Protein AF-A0A7Z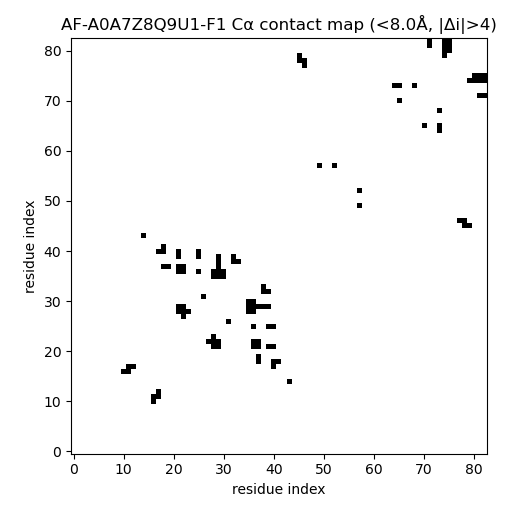8Q9U1-F1 (afdb_monomer)

Solvent-accessible surface area (backbone atoms only — not comparable to full-atom values): 4961 Å² total; per-residue (Å²): 132,70,68,87,50,44,64,58,49,53,48,62,69,30,64,65,50,39,28,80,48,15,48,82,73,28,69,83,44,11,76,87,38,83,81,28,14,51,49,70,52,67,76,93,65,84,66,62,61,68,84,70,51,51,74,73,55,48,51,51,51,53,53,50,37,66,71,77,37,57,75,51,57,38,42,24,74,70,68,76,42,86,114

Foldseek 3Di:
DPVVCVVVVCQCPDLVNCLVVQLVPCVVRQPVPDVGSNVVSPDDDPPPVVVVDDPVVVVVVLVVLVVPHDPQVSCCVNPVDGD

Radius of gyration: 17.6 Å; Cα contacts (8 Å, |Δi|>4): 57; chains: 1; bounding box: 36×38×41 Å

Structure (mmCIF, N/CA/C/O backbone):
data_AF-A0A7Z8Q9U1-F1
#
_entry.id   AF-A0A7Z8Q9U1-F1
#
loop_
_atom_site.group_PDB
_atom_site.id
_atom_site.type_symbol
_atom_site.label_atom_id
_atom_site.label_alt_id
_atom_site.label_comp_id
_atom_site.label_asym_id
_atom_site.label_entity_id
_atom_site.label_seq_id
_atom_site.pdbx_PDB_ins_code
_atom_site.Cartn_x
_atom_site.Cartn_y
_atom_site.Cartn_z
_atom_site.occupancy
_atom_site.B_iso_or_equiv
_atom_site.auth_seq_id
_atom_site.auth_comp_id
_atom_site.auth_asym_id
_atom_site.auth_atom_id
_atom_site.pdbx_PDB_model_num
ATOM 1 N N . ILE A 1 1 ? 8.165 19.689 -10.100 1.00 77.81 1 ILE A N 1
ATOM 2 C CA . ILE A 1 1 ? 8.123 18.259 -10.491 1.00 77.81 1 ILE A CA 1
ATOM 3 C C . ILE A 1 1 ? 8.255 18.230 -12.004 1.00 77.81 1 ILE A C 1
ATOM 5 O O . ILE A 1 1 ? 7.697 19.113 -12.638 1.00 77.81 1 ILE A O 1
ATOM 9 N N . ASP A 1 2 ? 9.037 17.309 -12.557 1.00 92.38 2 ASP A N 1
ATOM 10 C CA . ASP A 1 2 ? 9.151 17.139 -14.009 1.00 92.38 2 ASP A CA 1
ATOM 11 C C . ASP A 1 2 ? 8.022 16.216 -14.495 1.00 92.38 2 ASP A C 1
ATOM 13 O O . ASP A 1 2 ? 8.039 15.013 -14.221 1.00 92.38 2 ASP A O 1
ATOM 17 N N . GLU A 1 3 ? 7.008 16.792 -15.142 1.00 94.62 3 GLU A N 1
ATOM 18 C CA . GLU A 1 3 ? 5.803 16.068 -15.567 1.00 94.62 3 GLU A CA 1
ATOM 19 C C . GLU A 1 3 ? 6.074 15.067 -16.696 1.00 94.62 3 GLU A C 1
ATOM 21 O O . GLU A 1 3 ? 5.374 14.057 -16.796 1.00 94.62 3 GLU A O 1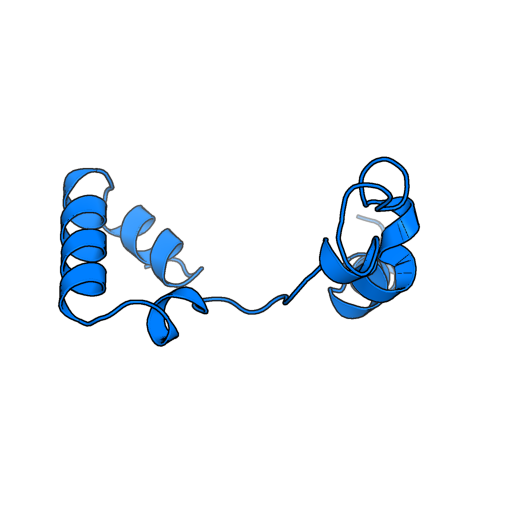
ATOM 26 N N . GLU A 1 4 ? 7.132 15.261 -17.489 1.00 96.00 4 GLU A N 1
ATOM 27 C CA . GLU A 1 4 ? 7.507 14.319 -18.551 1.00 96.00 4 GLU A CA 1
ATOM 28 C C . GLU A 1 4 ? 7.880 12.946 -17.973 1.00 96.00 4 GLU A C 1
ATOM 30 O O . GLU A 1 4 ? 7.626 11.903 -18.581 1.00 96.00 4 GLU A O 1
ATOM 35 N N . LYS A 1 5 ? 8.405 12.925 -16.740 1.00 96.00 5 LYS A N 1
ATOM 36 C CA . LYS A 1 5 ? 8.759 11.698 -16.012 1.00 96.00 5 LYS A CA 1
ATOM 37 C C . LYS A 1 5 ? 7.579 11.041 -15.304 1.00 96.00 5 LYS A C 1
ATOM 39 O O . LYS A 1 5 ? 7.717 9.910 -14.837 1.00 96.00 5 LYS A O 1
ATOM 44 N N . TRP A 1 6 ? 6.418 11.689 -15.228 1.00 96.25 6 TRP A N 1
ATOM 45 C CA . TRP A 1 6 ? 5.286 11.213 -14.428 1.00 96.25 6 TRP A CA 1
ATOM 46 C C . TRP A 1 6 ? 4.816 9.813 -14.832 1.00 96.25 6 TRP A C 1
ATOM 48 O O . TRP A 1 6 ? 4.630 8.946 -13.981 1.00 96.25 6 TRP A O 1
ATOM 58 N N . LYS A 1 7 ? 4.698 9.556 -16.141 1.00 96.69 7 LYS A N 1
ATOM 59 C CA . LYS A 1 7 ? 4.307 8.233 -16.658 1.00 96.69 7 LYS A CA 1
ATOM 60 C C . LYS A 1 7 ? 5.294 7.143 -16.240 1.00 96.69 7 LYS A C 1
ATOM 62 O O . LYS A 1 7 ? 4.869 6.067 -15.831 1.00 96.69 7 LYS A O 1
ATOM 67 N N . ALA A 1 8 ? 6.593 7.432 -16.315 1.00 96.88 8 ALA A N 1
ATOM 68 C CA . ALA A 1 8 ? 7.633 6.495 -15.903 1.00 96.88 8 ALA A CA 1
ATOM 69 C C . ALA A 1 8 ? 7.594 6.243 -14.388 1.00 96.88 8 ALA A C 1
ATOM 71 O O . ALA A 1 8 ? 7.708 5.099 -13.958 1.00 96.88 8 ALA A O 1
ATOM 72 N N . ILE A 1 9 ? 7.367 7.287 -13.583 1.00 96.19 9 ILE A N 1
ATOM 73 C CA . ILE A 1 9 ? 7.221 7.168 -12.126 1.00 96.19 9 ILE A CA 1
ATOM 74 C C . ILE A 1 9 ? 6.021 6.283 -11.779 1.00 96.19 9 ILE A C 1
ATOM 76 O O . ILE A 1 9 ? 6.181 5.311 -11.048 1.00 96.19 9 ILE A O 1
ATOM 80 N N . LEU A 1 10 ? 4.837 6.564 -12.334 1.00 96.81 10 LEU A N 1
ATOM 81 C CA . LEU A 1 10 ? 3.640 5.759 -12.073 1.00 96.81 10 LEU A CA 1
ATOM 82 C C . LEU A 1 10 ? 3.817 4.299 -12.498 1.00 96.81 10 LEU A C 1
ATOM 84 O O . LEU A 1 10 ? 3.398 3.407 -11.765 1.00 96.81 10 LEU A O 1
ATOM 88 N N . LEU A 1 11 ? 4.459 4.048 -13.645 1.00 97.00 11 LEU A N 1
ATOM 89 C CA . LEU A 1 11 ? 4.768 2.692 -14.091 1.00 97.00 11 LEU A CA 1
ATOM 90 C C . LEU A 1 11 ? 5.680 1.986 -13.085 1.00 97.00 11 LEU A C 1
ATOM 92 O O . LEU A 1 11 ? 5.337 0.910 -12.605 1.00 97.00 11 LEU A O 1
ATOM 96 N N . HIS A 1 12 ? 6.811 2.594 -12.733 1.00 96.50 12 HIS A N 1
ATOM 97 C CA . HIS A 1 12 ? 7.800 1.972 -11.856 1.00 96.50 12 HIS A CA 1
ATOM 98 C C . HIS A 1 12 ? 7.339 1.837 -10.403 1.00 96.50 12 HIS A C 1
ATOM 100 O O . HIS A 1 12 ? 7.798 0.934 -9.712 1.00 96.50 12 HIS A O 1
ATOM 106 N N . CYS A 1 13 ? 6.412 2.681 -9.953 1.00 94.88 13 CYS A N 1
ATOM 107 C CA . CYS A 1 13 ? 5.782 2.579 -8.639 1.00 94.88 13 CYS A CA 1
ATOM 108 C C . CYS A 1 13 ? 4.504 1.725 -8.639 1.00 94.88 13 CYS A C 1
ATOM 110 O O . CYS A 1 13 ? 3.930 1.502 -7.572 1.00 94.88 13 CYS A O 1
ATOM 112 N N . SER A 1 14 ? 4.038 1.249 -9.798 1.00 96.38 14 SER A N 1
ATOM 113 C CA . SER A 1 14 ? 2.878 0.360 -9.863 1.00 96.38 14 SER A CA 1
ATOM 114 C C . SER A 1 14 ? 3.170 -0.974 -9.176 1.00 96.38 14 SER A C 1
ATOM 116 O O . SER A 1 14 ? 4.304 -1.460 -9.166 1.00 96.38 14 SER A O 1
ATOM 118 N N . PHE A 1 15 ? 2.128 -1.585 -8.608 1.00 95.44 15 PHE A N 1
ATOM 119 C CA . PHE A 1 15 ? 2.268 -2.876 -7.939 1.00 95.44 15 PHE A CA 1
ATOM 120 C C . PHE A 1 15 ? 2.789 -3.957 -8.894 1.00 95.44 15 PHE A C 1
ATOM 122 O O . PHE A 1 15 ? 3.696 -4.700 -8.526 1.00 95.44 15 PHE A O 1
ATOM 129 N N . ASP A 1 16 ? 2.254 -4.013 -10.115 1.00 96.06 16 ASP A N 1
ATOM 130 C CA . ASP A 1 16 ? 2.604 -5.041 -11.097 1.00 96.06 16 ASP A CA 1
ATOM 131 C C . ASP A 1 16 ? 4.067 -4.930 -11.523 1.00 96.06 16 ASP A C 1
ATOM 133 O O . ASP A 1 16 ? 4.806 -5.910 -11.426 1.00 96.06 16 ASP A O 1
ATOM 137 N N . TYR A 1 17 ? 4.530 -3.724 -11.873 1.00 96.94 17 TYR A N 1
ATOM 138 C CA . TYR A 1 17 ? 5.932 -3.515 -12.234 1.00 96.94 17 TYR A CA 1
ATOM 139 C C . TYR A 1 17 ? 6.870 -3.884 -11.082 1.00 96.94 17 TYR A C 1
ATOM 141 O O . TYR A 1 17 ? 7.866 -4.584 -11.284 1.00 96.94 17 TYR A O 1
ATOM 149 N N . MET A 1 18 ? 6.561 -3.422 -9.865 1.00 96.19 18 MET A N 1
ATOM 150 C CA . MET A 1 18 ? 7.362 -3.722 -8.679 1.00 96.19 18 MET A CA 1
ATOM 151 C C . MET A 1 18 ? 7.420 -5.224 -8.423 1.00 96.19 18 MET A C 1
ATOM 153 O O . MET A 1 18 ? 8.500 -5.749 -8.157 1.00 96.19 18 MET A O 1
ATOM 157 N N . LYS A 1 19 ? 6.287 -5.920 -8.552 1.00 95.19 19 LYS A N 1
ATOM 158 C CA . LYS A 1 19 ? 6.204 -7.370 -8.405 1.00 95.19 19 LYS A CA 1
ATOM 159 C C . LYS A 1 19 ? 7.055 -8.077 -9.453 1.00 95.19 19 LYS A C 1
ATOM 161 O O . LYS A 1 19 ? 7.962 -8.807 -9.075 1.00 95.19 19 LYS A O 1
ATOM 166 N N . GLU A 1 20 ? 6.885 -7.790 -10.740 1.00 95.62 20 GLU A N 1
ATOM 167 C CA . GLU A 1 20 ? 7.708 -8.366 -11.819 1.00 95.62 20 GLU A CA 1
ATOM 168 C C . GLU A 1 20 ? 9.214 -8.138 -11.604 1.00 95.62 20 GLU A C 1
ATOM 170 O O . GLU A 1 20 ? 10.032 -9.007 -11.900 1.00 95.62 20 GLU A O 1
ATOM 175 N N . ASN A 1 21 ? 9.583 -7.005 -11.002 1.00 96.38 21 ASN A N 1
ATOM 176 C CA . ASN A 1 21 ? 10.964 -6.621 -10.716 1.00 96.38 21 ASN A CA 1
ATOM 177 C C . ASN A 1 21 ? 11.409 -6.907 -9.270 1.00 96.38 21 ASN A C 1
ATOM 179 O O . ASN A 1 21 ? 12.443 -6.387 -8.843 1.00 96.38 21 ASN A O 1
ATOM 183 N N . ALA A 1 22 ? 10.676 -7.732 -8.513 1.00 95.56 22 ALA A N 1
ATOM 184 C CA . ALA A 1 22 ? 10.848 -7.865 -7.067 1.00 95.56 22 ALA A CA 1
ATOM 185 C C . ALA A 1 22 ? 12.270 -8.244 -6.630 1.00 95.56 22 ALA A C 1
ATOM 187 O O . ALA A 1 22 ? 12.678 -7.881 -5.534 1.00 95.56 22 ALA A O 1
ATOM 188 N N . THR A 1 23 ? 13.061 -8.925 -7.463 1.00 96.12 23 THR A N 1
ATOM 189 C CA . THR A 1 23 ? 14.463 -9.270 -7.158 1.00 96.12 23 THR A CA 1
ATOM 190 C C . THR A 1 23 ? 15.347 -8.050 -6.893 1.00 96.12 23 THR A C 1
ATOM 192 O O . THR A 1 23 ? 16.331 -8.161 -6.169 1.00 96.12 23 THR A O 1
ATOM 195 N N . LYS A 1 24 ? 14.987 -6.878 -7.431 1.00 95.19 24 LYS A N 1
ATOM 196 C CA . LYS A 1 24 ? 15.700 -5.610 -7.211 1.00 95.19 24 LYS A CA 1
ATOM 197 C C . LYS A 1 24 ? 15.400 -4.975 -5.849 1.00 95.19 24 LYS A C 1
ATOM 199 O O . LYS A 1 24 ? 16.124 -4.076 -5.437 1.00 95.19 24 LYS A O 1
ATOM 204 N N . SER A 1 25 ? 14.334 -5.405 -5.174 1.00 91.56 25 SER A N 1
ATOM 205 C CA . SER A 1 25 ? 13.835 -4.776 -3.940 1.00 91.56 25 SER A CA 1
ATOM 206 C C . SER A 1 25 ? 13.695 -5.749 -2.771 1.00 91.56 25 SER A C 1
ATOM 208 O O . SER A 1 25 ? 13.783 -5.334 -1.618 1.00 91.56 25 SER A O 1
ATOM 210 N N . ALA A 1 26 ? 13.482 -7.035 -3.043 1.00 94.75 26 ALA A N 1
ATOM 211 C CA . ALA A 1 26 ? 13.429 -8.072 -2.029 1.00 94.75 26 ALA A CA 1
ATOM 212 C C . ALA A 1 26 ? 14.831 -8.279 -1.425 1.00 94.75 26 ALA A C 1
ATOM 214 O O . ALA A 1 26 ? 15.811 -8.362 -2.175 1.00 94.75 26 ALA A O 1
ATOM 215 N N . PRO A 1 27 ? 14.955 -8.406 -0.091 1.00 93.19 27 PRO A N 1
ATOM 216 C CA . PRO A 1 27 ? 16.246 -8.626 0.552 1.00 93.19 27 PRO A CA 1
ATOM 217 C C . PRO A 1 27 ? 16.976 -9.843 -0.023 1.00 93.19 27 PRO A C 1
ATOM 219 O O . PRO A 1 27 ? 16.382 -10.912 -0.180 1.00 93.19 27 PRO A O 1
ATOM 222 N N . LEU A 1 28 ? 18.258 -9.662 -0.364 1.00 94.50 28 LEU A N 1
ATOM 223 C CA . LEU A 1 28 ? 19.096 -10.665 -1.039 1.00 94.50 28 LEU A CA 1
ATOM 224 C C . LEU A 1 28 ? 18.419 -11.313 -2.263 1.00 94.50 28 LEU A C 1
ATOM 226 O O . LEU A 1 28 ? 18.530 -12.518 -2.481 1.00 94.50 28 LEU A O 1
ATOM 230 N N . GLY A 1 29 ? 17.654 -10.539 -3.037 1.00 93.50 29 GLY A N 1
ATOM 231 C CA . GLY A 1 29 ? 16.950 -11.053 -4.212 1.00 93.50 29 GLY A CA 1
ATOM 232 C C . GLY A 1 29 ? 15.850 -12.066 -3.884 1.00 93.50 29 GLY A C 1
ATOM 233 O O . GLY A 1 29 ? 15.437 -12.820 -4.761 1.00 93.50 29 GLY A O 1
ATOM 234 N N . GLY A 1 30 ? 15.371 -12.099 -2.636 1.00 95.25 30 GLY A N 1
ATOM 235 C CA . GLY A 1 30 ? 14.314 -13.001 -2.183 1.00 95.25 30 GLY A CA 1
ATOM 236 C C . GLY A 1 30 ? 14.795 -14.379 -1.732 1.00 95.25 30 GLY A C 1
ATOM 237 O O . GLY A 1 30 ? 13.959 -15.258 -1.557 1.00 95.25 30 GLY A O 1
ATOM 238 N N . ALA A 1 31 ? 16.100 -14.576 -1.513 1.00 95.00 31 ALA A N 1
ATOM 239 C CA . ALA A 1 31 ? 16.669 -15.864 -1.095 1.00 95.00 31 ALA A CA 1
ATOM 240 C C . ALA A 1 31 ? 16.048 -16.441 0.194 1.00 95.00 31 ALA A C 1
ATOM 242 O O . ALA A 1 31 ? 16.048 -17.652 0.387 1.00 95.00 31 ALA A O 1
ATOM 243 N N . PHE A 1 32 ? 15.501 -15.585 1.063 1.00 92.25 32 PHE A N 1
ATOM 244 C CA . PHE A 1 32 ? 14.852 -15.997 2.312 1.00 92.25 32 PHE A CA 1
ATOM 245 C C . PHE A 1 32 ? 13.356 -16.322 2.180 1.00 92.25 32 PHE A C 1
ATOM 247 O O . PHE A 1 32 ? 12.747 -16.743 3.159 1.00 92.25 32 PHE A O 1
ATOM 254 N N . TRP A 1 33 ? 12.745 -16.109 1.011 1.00 92.69 33 TRP A N 1
ATOM 255 C CA . TRP A 1 33 ? 11.314 -16.336 0.804 1.00 92.69 33 TRP A CA 1
ATOM 256 C C . TRP A 1 33 ? 11.064 -17.634 0.044 1.00 92.69 33 TRP A C 1
ATOM 258 O O . TRP A 1 33 ? 11.607 -17.853 -1.040 1.00 92.69 33 TRP A O 1
ATOM 268 N N . GLU A 1 34 ? 10.155 -18.462 0.558 1.00 91.81 34 GLU A N 1
ATOM 269 C CA . GLU A 1 34 ? 9.578 -19.562 -0.216 1.00 91.81 34 GLU A CA 1
ATOM 270 C C . GLU A 1 34 ? 8.849 -18.994 -1.447 1.00 91.81 34 GLU A C 1
ATOM 272 O O . GLU A 1 34 ? 7.988 -18.118 -1.331 1.00 91.81 34 GLU A O 1
ATOM 277 N N . GLY A 1 35 ? 9.229 -19.443 -2.648 1.00 89.94 35 GLY A N 1
ATOM 278 C CA . GLY A 1 35 ? 8.766 -18.863 -3.920 1.00 89.94 35 GLY A CA 1
ATOM 279 C C . GLY A 1 35 ? 9.552 -17.629 -4.399 1.00 89.94 35 GLY A C 1
ATOM 280 O O . GLY A 1 35 ? 9.204 -17.035 -5.419 1.00 89.94 35 GLY A O 1
ATOM 281 N N . GLY A 1 36 ? 10.639 -17.264 -3.710 1.00 94.25 36 GLY A N 1
ATOM 282 C CA . GLY A 1 36 ? 11.579 -16.220 -4.118 1.00 94.25 36 GLY A CA 1
ATOM 283 C C . GLY A 1 36 ? 11.033 -14.796 -3.983 1.00 94.25 36 GLY A C 1
ATOM 284 O O . GLY A 1 36 ? 10.048 -14.537 -3.292 1.00 94.25 36 GLY A O 1
ATOM 285 N N . ALA A 1 37 ? 11.673 -13.839 -4.665 1.00 93.62 37 ALA A N 1
ATOM 286 C CA . ALA A 1 37 ? 11.345 -12.413 -4.541 1.00 93.62 37 ALA A CA 1
ATOM 287 C C . ALA A 1 37 ? 9.881 -12.075 -4.865 1.00 93.62 37 ALA A C 1
ATOM 289 O O . ALA A 1 37 ? 9.318 -11.149 -4.286 1.00 93.62 37 ALA A O 1
ATOM 290 N N . GLN A 1 38 ? 9.243 -12.841 -5.752 1.00 91.19 38 GLN A N 1
ATOM 291 C CA . GLN A 1 38 ? 7.836 -12.653 -6.117 1.00 91.19 38 GLN A CA 1
ATOM 292 C C . GLN A 1 38 ? 6.884 -12.850 -4.928 1.00 91.19 38 GLN A C 1
ATOM 294 O O . GLN A 1 38 ? 5.819 -12.232 -4.879 1.00 91.19 38 GLN A O 1
ATOM 299 N N . SER A 1 39 ? 7.271 -13.668 -3.945 1.00 94.00 39 SER A N 1
ATOM 300 C CA . SER A 1 39 ? 6.504 -13.875 -2.714 1.00 94.00 39 SER A CA 1
ATOM 301 C C . SER A 1 39 ? 6.605 -12.698 -1.745 1.00 94.00 39 SER A C 1
ATOM 303 O O . SER A 1 39 ? 5.671 -12.467 -0.977 1.00 94.00 39 SER A O 1
ATOM 305 N N . PHE A 1 40 ? 7.697 -11.925 -1.789 1.00 92.88 40 PHE A N 1
ATOM 306 C CA . PHE A 1 40 ? 7.855 -10.722 -0.967 1.00 92.88 40 PHE A CA 1
ATOM 307 C C . PHE A 1 40 ? 6.793 -9.673 -1.329 1.00 92.88 40 PHE A C 1
ATOM 309 O O . PHE A 1 40 ? 6.112 -9.133 -0.457 1.00 92.88 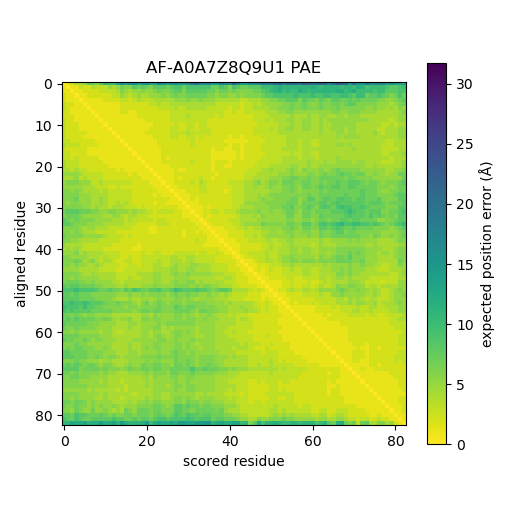40 PHE A O 1
ATOM 316 N N . ILE A 1 41 ? 6.572 -9.455 -2.629 1.00 92.19 41 ILE A N 1
ATOM 317 C CA . ILE A 1 41 ? 5.527 -8.564 -3.150 1.00 92.19 41 ILE A CA 1
ATOM 318 C C . ILE A 1 41 ? 4.258 -9.386 -3.437 1.00 92.19 41 ILE A C 1
ATOM 320 O O . ILE A 1 41 ? 3.925 -9.730 -4.569 1.00 92.19 41 ILE A O 1
ATOM 324 N N . HIS A 1 42 ? 3.532 -9.738 -2.373 1.00 89.75 42 HIS A N 1
ATOM 325 C CA . HIS A 1 42 ? 2.451 -10.727 -2.444 1.00 89.75 42 HIS A CA 1
ATOM 326 C C . HIS A 1 42 ? 1.161 -10.220 -3.129 1.00 89.75 42 HIS A C 1
ATOM 328 O O . HIS A 1 42 ? 0.853 -10.667 -4.238 1.00 89.75 42 HIS A O 1
ATOM 334 N N . LYS A 1 43 ? 0.371 -9.331 -2.496 1.00 89.06 43 LYS A N 1
ATOM 335 C CA . LYS A 1 43 ? -0.850 -8.740 -3.104 1.00 89.06 43 LYS A CA 1
ATOM 336 C C . LYS A 1 43 ? -1.039 -7.282 -2.681 1.00 89.06 43 LYS A C 1
ATOM 338 O O . LYS A 1 43 ? -1.076 -7.017 -1.480 1.00 89.06 43 LYS A O 1
ATOM 343 N N . GLY A 1 44 ? -1.229 -6.392 -3.653 1.00 87.75 44 GLY A N 1
ATOM 344 C CA . GLY A 1 44 ? -1.378 -4.944 -3.478 1.00 87.75 44 GLY A CA 1
ATOM 345 C C . GLY A 1 44 ? -2.827 -4.478 -3.369 1.00 87.75 44 GLY A C 1
ATOM 346 O O . GLY A 1 44 ? -3.227 -3.562 -4.077 1.00 87.75 44 GLY A O 1
ATOM 347 N N . THR A 1 45 ? -3.634 -5.130 -2.529 1.00 88.81 45 THR A N 1
ATOM 348 C CA . THR A 1 45 ? -5.028 -4.727 -2.283 1.00 88.81 45 THR A CA 1
ATOM 349 C C . THR A 1 45 ? -5.275 -4.443 -0.804 1.00 88.81 45 THR A C 1
ATOM 351 O O . THR A 1 45 ? -4.767 -5.148 0.072 1.00 88.81 45 THR A O 1
ATOM 354 N N . ASN A 1 46 ? -6.077 -3.413 -0.524 1.00 87.12 46 ASN A N 1
ATOM 355 C CA . ASN A 1 46 ? -6.424 -2.994 0.835 1.00 87.12 46 ASN A CA 1
ATOM 356 C C . ASN A 1 46 ? -7.541 -3.862 1.435 1.00 87.12 46 ASN A C 1
ATOM 358 O O . ASN A 1 46 ? -8.315 -4.497 0.722 1.00 87.12 46 ASN A O 1
ATOM 362 N N . GLY A 1 47 ? -7.631 -3.891 2.768 1.00 85.94 47 GLY A N 1
ATOM 363 C CA . GLY A 1 47 ? -8.734 -4.547 3.486 1.00 85.94 47 GLY A CA 1
ATOM 364 C C . GLY A 1 47 ? -8.702 -6.080 3.498 1.00 85.94 47 GLY A C 1
ATOM 365 O O . GLY A 1 47 ? -9.650 -6.702 3.969 1.00 85.94 47 GLY A O 1
ATOM 366 N N . ARG A 1 48 ? -7.613 -6.709 3.034 1.00 88.31 48 ARG A N 1
ATOM 367 C CA . ARG A 1 48 ? -7.481 -8.178 2.943 1.00 88.31 48 ARG A CA 1
ATOM 368 C C . ARG A 1 48 ? -7.725 -8.919 4.261 1.00 88.31 48 ARG A C 1
ATOM 370 O O . ARG A 1 48 ? -8.215 -10.042 4.232 1.00 88.31 48 ARG A O 1
ATOM 377 N N . TRP A 1 49 ? -7.394 -8.301 5.392 1.00 88.00 49 TRP A N 1
ATOM 378 C CA . TRP A 1 49 ? -7.575 -8.872 6.729 1.00 88.00 49 TRP A CA 1
ATOM 379 C C . TRP A 1 49 ? -9.050 -9.123 7.077 1.00 88.00 49 TRP A C 1
ATOM 381 O O . TRP A 1 49 ? -9.352 -10.087 7.775 1.00 88.00 49 TRP A O 1
ATOM 391 N N . ARG A 1 50 ? -9.979 -8.323 6.534 1.00 85.38 50 ARG A N 1
ATOM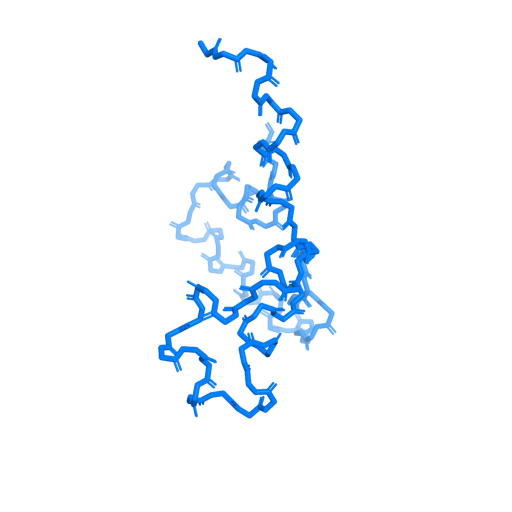 392 C CA . ARG A 1 50 ? -11.416 -8.414 6.841 1.00 85.38 50 ARG A CA 1
ATOM 393 C C . ARG A 1 50 ? -12.036 -9.748 6.431 1.00 85.38 50 ARG A C 1
ATOM 395 O O . ARG A 1 50 ? -12.967 -10.209 7.073 1.00 85.38 50 ARG A O 1
ATOM 402 N N . ASN A 1 51 ? -11.497 -10.364 5.379 1.00 85.31 51 ASN A N 1
ATOM 403 C CA . ASN A 1 51 ? -11.964 -11.650 4.858 1.00 85.31 51 ASN A CA 1
ATOM 404 C C . ASN A 1 51 ? -11.229 -12.851 5.477 1.00 85.31 51 ASN A C 1
ATOM 406 O O . ASN A 1 51 ? -11.516 -13.988 5.114 1.00 85.31 51 ASN A O 1
ATOM 410 N N . ILE A 1 52 ? -10.248 -12.603 6.350 1.00 90.38 52 ILE A N 1
ATOM 411 C CA . ILE A 1 52 ? -9.455 -13.638 7.027 1.00 90.38 52 ILE A CA 1
ATOM 412 C C . ILE A 1 52 ? -9.891 -13.757 8.487 1.00 90.38 52 ILE A C 1
ATOM 414 O O . ILE A 1 52 ? -10.018 -14.866 8.997 1.00 90.38 52 ILE A O 1
ATOM 418 N N . LEU A 1 53 ? -10.122 -12.622 9.150 1.00 92.81 53 LEU A N 1
ATOM 419 C CA . LEU A 1 53 ? -10.494 -12.583 10.558 1.00 92.81 53 LEU A CA 1
ATOM 420 C C . LEU A 1 53 ? -11.963 -12.958 10.771 1.00 92.81 53 LEU A C 1
ATOM 422 O O . LEU A 1 53 ? -12.857 -12.537 10.034 1.00 92.81 53 LEU A O 1
ATOM 426 N N . GLN A 1 54 ? -12.221 -13.713 11.833 1.00 94.50 54 GLN A N 1
ATOM 427 C CA . GLN A 1 54 ? -13.569 -14.037 12.281 1.00 94.50 54 GLN A CA 1
ATOM 428 C C . GLN A 1 54 ? -14.239 -12.821 12.929 1.00 94.50 54 GLN A C 1
ATOM 430 O O . GLN A 1 54 ? -13.582 -11.905 13.423 1.00 94.50 54 GLN A O 1
ATOM 435 N N . LYS A 1 55 ? -15.574 -12.842 13.022 1.00 92.88 55 LYS A N 1
ATOM 436 C CA . LYS A 1 55 ? -16.368 -11.735 13.592 1.00 92.88 55 LYS A CA 1
ATOM 437 C C . LYS A 1 55 ? -15.875 -11.265 14.967 1.00 92.88 55 LYS A C 1
ATOM 439 O O . LYS A 1 55 ? -15.813 -10.067 15.214 1.00 92.88 55 LYS A O 1
ATOM 444 N N . GLY A 1 56 ? -15.505 -12.196 15.850 1.00 94.38 56 GLY A N 1
ATOM 445 C CA . GLY A 1 56 ? -14.999 -11.854 17.182 1.00 94.38 56 GLY A CA 1
ATOM 446 C C . GLY A 1 56 ? -13.625 -11.173 17.162 1.00 94.38 56 GLY A C 1
ATOM 447 O O . GLY A 1 56 ? -13.344 -10.335 18.011 1.00 94.38 56 GLY A O 1
ATOM 448 N N . GLU A 1 57 ? -12.777 -11.501 16.190 1.00 95.12 57 GLU A N 1
ATOM 449 C CA . GLU A 1 57 ? -11.456 -10.888 16.013 1.00 95.12 57 GLU A CA 1
ATOM 450 C C . GLU A 1 57 ? -11.571 -9.496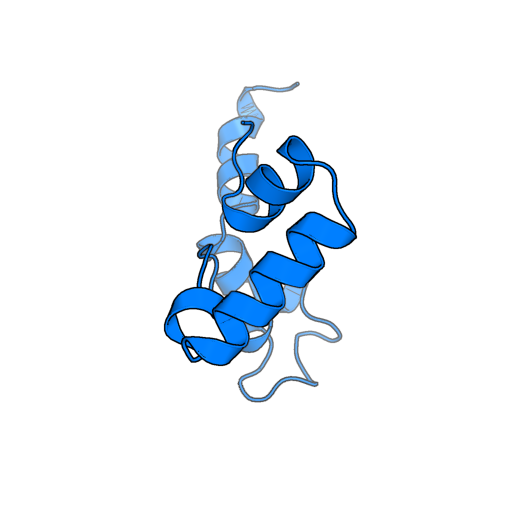 15.386 1.00 95.12 57 GLU A C 1
ATOM 452 O O . GLU A 1 57 ? -10.888 -8.571 15.823 1.00 95.12 57 GLU A O 1
ATOM 457 N N . LEU A 1 58 ? -12.492 -9.326 14.428 1.00 93.00 58 LEU A N 1
ATOM 458 C CA . LEU A 1 58 ? -12.837 -8.021 13.856 1.00 93.00 58 LEU A CA 1
ATOM 459 C C . LEU A 1 58 ? -13.312 -7.051 14.942 1.00 93.00 58 LEU A C 1
ATOM 461 O O . LEU A 1 58 ? -12.807 -5.935 15.028 1.00 93.00 58 LEU A O 1
ATOM 465 N N . LEU A 1 59 ? -14.216 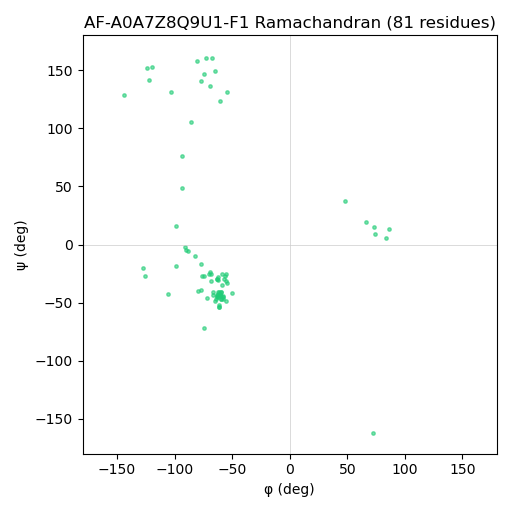-7.501 15.818 1.00 94.38 59 LEU A N 1
ATOM 466 C CA . LEU A 1 59 ? -14.724 -6.672 16.910 1.00 94.38 59 LEU A CA 1
ATOM 467 C C . LEU A 1 59 ? -13.610 -6.253 17.876 1.00 94.38 59 LEU A C 1
ATOM 469 O O . LEU A 1 59 ? -13.550 -5.096 18.284 1.00 94.38 59 LEU A O 1
ATOM 473 N N . LYS A 1 60 ? -12.701 -7.175 18.222 1.00 95.62 60 LYS A N 1
ATOM 474 C CA . LYS A 1 60 ? -11.535 -6.845 19.053 1.00 95.62 60 LYS A CA 1
ATOM 475 C C . LYS A 1 60 ? -10.672 -5.776 18.386 1.00 95.62 60 LYS A C 1
ATOM 477 O O . LYS A 1 60 ? -10.310 -4.809 19.046 1.00 95.62 60 LYS A O 1
ATOM 482 N N . TYR A 1 61 ? -10.370 -5.925 17.095 1.00 94.38 61 TYR A N 1
ATOM 483 C CA . TYR A 1 61 ? -9.628 -4.915 16.336 1.00 94.38 61 TYR A CA 1
ATOM 484 C C . TYR A 1 61 ? -10.304 -3.537 16.409 1.00 94.38 61 TYR A C 1
ATOM 486 O O . TYR A 1 61 ? -9.640 -2.557 16.735 1.00 94.38 61 TYR A O 1
ATOM 494 N N . GLU A 1 62 ? -11.615 -3.464 16.167 1.00 93.75 62 GLU A N 1
ATOM 495 C CA . GLU A 1 62 ? -12.371 -2.203 16.189 1.00 93.75 62 GLU A CA 1
ATOM 496 C C . GLU A 1 62 ? -12.343 -1.543 17.573 1.00 93.75 62 GLU A C 1
ATOM 498 O O . GLU A 1 62 ? -12.135 -0.335 17.680 1.00 93.75 62 GLU A O 1
ATOM 503 N N . GLN A 1 63 ? -12.474 -2.337 18.639 1.00 96.50 63 GLN A N 1
ATOM 504 C CA . GLN A 1 63 ? -12.386 -1.855 20.019 1.00 96.50 63 GLN A CA 1
ATOM 505 C C . GLN A 1 63 ? -11.003 -1.289 20.353 1.00 96.50 63 GLN A C 1
ATOM 507 O O . GLN A 1 63 ? -10.913 -0.226 20.964 1.00 96.50 63 GLN A O 1
ATOM 512 N N . TYR A 1 64 ? -9.925 -1.970 19.951 1.00 96.75 64 TYR A N 1
ATOM 513 C CA . TYR A 1 64 ? -8.569 -1.457 20.157 1.00 96.75 64 TYR A CA 1
ATOM 514 C C . TYR A 1 64 ? -8.309 -0.199 19.331 1.00 96.75 64 TYR A C 1
ATOM 516 O O . TYR A 1 64 ? -7.776 0.766 19.867 1.00 96.75 64 TYR A O 1
ATOM 524 N N . ALA A 1 65 ? -8.729 -0.165 18.064 1.00 96.31 65 ALA A N 1
ATOM 525 C CA . ALA A 1 65 ? -8.574 1.020 17.225 1.00 96.31 65 ALA A CA 1
ATOM 526 C C . ALA A 1 65 ? -9.269 2.244 17.843 1.00 96.31 65 ALA A C 1
ATOM 528 O O . ALA A 1 65 ? -8.652 3.297 17.944 1.00 96.31 65 ALA A O 1
ATOM 529 N N . ALA A 1 66 ? -10.505 2.093 18.330 1.00 96.00 66 ALA A N 1
ATOM 530 C CA . ALA A 1 66 ? -11.239 3.177 18.986 1.00 96.00 66 ALA A CA 1
ATOM 531 C C . ALA A 1 66 ? -10.649 3.596 20.346 1.00 96.00 66 ALA A C 1
ATOM 533 O O . ALA A 1 66 ? -10.874 4.717 20.794 1.00 96.00 66 ALA A O 1
ATOM 534 N N . LYS A 1 67 ? -9.933 2.692 21.026 1.00 97.94 67 LYS A N 1
ATOM 535 C CA . LYS A 1 67 ? -9.274 2.972 22.308 1.00 97.94 67 LYS A CA 1
ATOM 536 C C . LYS A 1 67 ? -7.949 3.713 22.134 1.00 97.94 67 LYS A C 1
ATOM 538 O O . LYS A 1 67 ? -7.632 4.569 22.952 1.00 97.94 67 LYS A O 1
ATOM 543 N N . GLU A 1 68 ? -7.164 3.336 21.129 1.00 97.94 68 GLU A N 1
ATOM 544 C CA . GLU A 1 68 ? -5.779 3.797 20.970 1.00 97.94 68 GLU A CA 1
ATOM 545 C C . GLU A 1 68 ? -5.635 4.957 19.971 1.00 97.94 68 GLU A C 1
ATOM 547 O O . GLU A 1 68 ? -4.618 5.647 19.992 1.00 97.94 68 GLU A O 1
ATOM 552 N N . LEU A 1 69 ? -6.621 5.176 19.094 1.00 97.44 69 LEU A N 1
ATOM 553 C CA . LEU A 1 69 ? -6.565 6.175 18.025 1.00 97.44 69 LEU A CA 1
ATOM 554 C C . LEU A 1 69 ? -7.743 7.146 18.113 1.00 97.44 69 LEU A C 1
ATOM 556 O O . LEU A 1 69 ? -8.836 6.792 18.559 1.00 97.44 69 LEU A O 1
ATOM 560 N N . ASP A 1 70 ? -7.537 8.367 17.626 1.00 97.19 70 ASP A N 1
ATOM 561 C CA . ASP A 1 70 ? -8.637 9.289 17.374 1.00 97.19 70 ASP A CA 1
ATOM 562 C C . ASP A 1 70 ? -9.529 8.792 16.211 1.00 97.19 70 ASP A C 1
ATOM 564 O O . ASP A 1 70 ? -9.099 7.962 15.398 1.00 97.19 70 ASP A O 1
ATOM 568 N N . PRO A 1 71 ? -10.780 9.281 16.105 1.00 96.56 71 PRO A N 1
ATOM 569 C CA . PRO A 1 71 ? -11.721 8.800 15.095 1.00 96.56 71 PRO A CA 1
ATOM 570 C C . PRO A 1 71 ? -11.248 8.956 13.641 1.00 96.56 71 PRO A C 1
ATOM 572 O O . PRO A 1 71 ? -11.546 8.092 12.814 1.00 96.56 71 PRO A O 1
ATOM 575 N N . GLU A 1 72 ? -10.517 10.025 13.318 1.00 96.62 72 GLU A N 1
ATOM 576 C CA . GLU A 1 72 ? -10.030 10.293 11.960 1.00 96.62 72 GLU A CA 1
ATOM 577 C C . GLU A 1 72 ? -8.903 9.319 11.595 1.00 96.62 72 GLU A C 1
ATOM 579 O O . GLU A 1 72 ? -8.946 8.668 10.547 1.00 96.62 72 GLU A O 1
ATOM 584 N N . CYS A 1 73 ? -7.951 9.120 12.508 1.00 96.19 73 CYS A N 1
ATOM 585 C CA . CYS A 1 73 ? -6.871 8.151 12.361 1.00 96.19 73 CYS A CA 1
ATOM 586 C C . CYS A 1 73 ? -7.396 6.709 12.280 1.00 96.19 73 CYS A C 1
ATOM 588 O O . CYS A 1 73 ? -6.981 5.942 11.406 1.00 96.19 73 CYS A O 1
ATOM 590 N N . ALA A 1 74 ? -8.364 6.341 13.127 1.00 95.06 74 ALA A N 1
ATOM 591 C CA . ALA A 1 74 ? -9.002 5.026 13.083 1.00 95.06 74 ALA A CA 1
ATOM 592 C C . ALA A 1 74 ? -9.719 4.781 11.742 1.00 95.06 74 ALA A C 1
ATOM 594 O O . ALA A 1 74 ? -9.612 3.690 11.168 1.00 95.06 74 ALA A O 1
ATOM 595 N N . HIS A 1 75 ? -10.412 5.795 11.209 1.00 93.50 75 HIS A N 1
ATOM 596 C CA . HIS A 1 75 ? -11.060 5.719 9.900 1.00 93.50 75 HIS A CA 1
ATOM 597 C C . HIS A 1 75 ? -10.043 5.549 8.768 1.00 93.50 75 HIS A C 1
ATOM 599 O O . HIS A 1 75 ? -10.200 4.656 7.923 1.00 93.50 75 HIS A O 1
ATOM 605 N N . TRP A 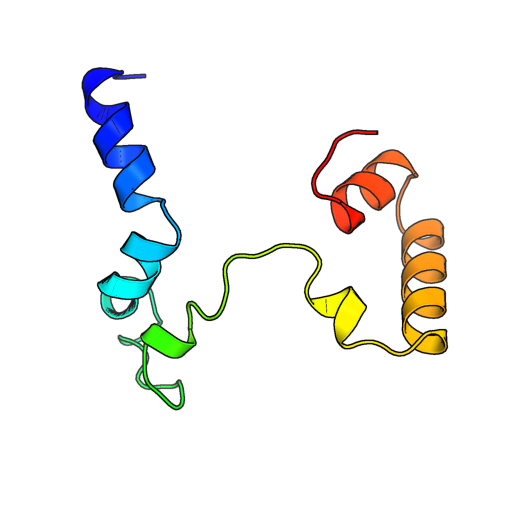1 76 ? -8.975 6.349 8.774 1.00 93.69 76 TRP A N 1
ATOM 606 C CA . TRP A 1 76 ? -7.914 6.265 7.777 1.00 93.69 76 TRP A CA 1
ATOM 607 C C . TRP A 1 76 ? -7.195 4.919 7.815 1.00 93.69 76 TRP A C 1
ATOM 609 O O . TRP A 1 76 ? -7.045 4.285 6.772 1.00 93.69 76 TRP A O 1
ATOM 619 N N . LEU A 1 77 ? -6.846 4.403 8.994 1.00 91.88 77 LEU A N 1
ATOM 620 C CA . LEU A 1 77 ? -6.213 3.088 9.123 1.00 91.88 77 LEU A CA 1
ATOM 621 C C . LEU A 1 77 ? -7.102 1.971 8.554 1.00 91.88 77 LEU A C 1
ATOM 623 O O . LEU A 1 77 ? -6.630 1.057 7.874 1.00 91.88 77 LEU A O 1
ATOM 627 N N . ALA A 1 78 ? -8.407 2.044 8.813 1.00 90.31 78 ALA A N 1
ATOM 628 C CA . ALA A 1 78 ? -9.355 1.016 8.408 1.00 90.31 78 ALA A CA 1
ATOM 629 C C . ALA A 1 78 ? -9.706 1.051 6.908 1.00 90.31 78 ALA A C 1
ATOM 631 O O . ALA A 1 78 ? -10.102 0.013 6.357 1.00 90.31 78 ALA A O 1
ATOM 632 N N . THR A 1 79 ? -9.619 2.217 6.259 1.00 89.50 79 THR A N 1
ATOM 633 C CA . THR A 1 79 ? -10.180 2.448 4.913 1.00 89.50 79 THR A CA 1
ATOM 6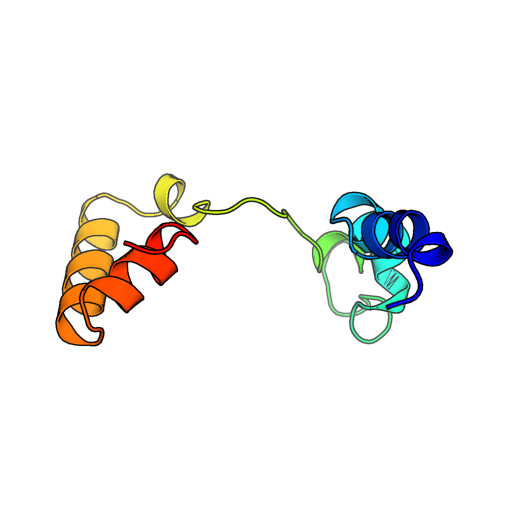34 C C . THR A 1 79 ? -9.195 3.022 3.893 1.00 89.50 79 THR A C 1
ATOM 636 O O . THR A 1 79 ? -9.427 2.889 2.690 1.00 89.50 79 THR A O 1
ATOM 639 N N . GLY A 1 80 ? -8.106 3.642 4.348 1.00 89.81 80 GLY A N 1
ATOM 640 C CA . GLY A 1 80 ? -7.178 4.435 3.542 1.00 89.81 80 GLY A CA 1
ATOM 641 C C . GLY A 1 80 ? -7.72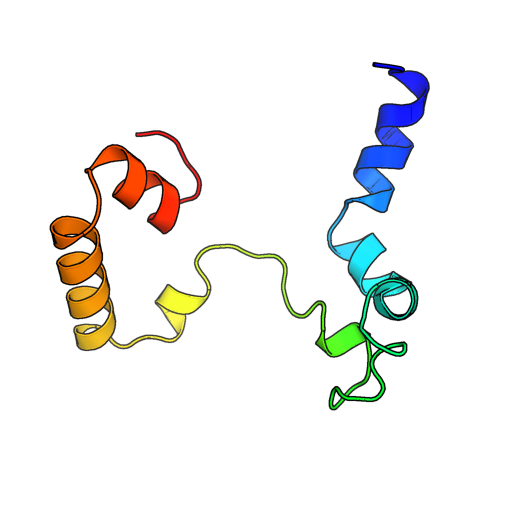8 5.796 3.101 1.00 89.81 80 GLY A C 1
ATOM 642 O O . GLY A 1 80 ? -7.181 6.382 2.169 1.00 89.81 80 GLY A O 1
ATOM 643 N N . LYS A 1 81 ? -8.824 6.280 3.700 1.00 91.44 81 LYS A N 1
ATOM 644 C CA . LYS A 1 81 ? -9.495 7.542 3.349 1.00 91.44 81 LYS A CA 1
ATOM 645 C C . LYS A 1 81 ? -9.513 8.502 4.535 1.00 91.44 81 LYS A C 1
ATOM 647 O O . LYS A 1 81 ? -9.489 8.060 5.676 1.00 91.44 81 LYS A O 1
ATOM 652 N N . MET A 1 82 ? -9.561 9.801 4.254 1.00 92.12 82 MET A N 1
ATOM 653 C CA . MET A 1 82 ? -9.854 10.813 5.276 1.00 92.12 82 MET A CA 1
ATOM 654 C C . MET A 1 82 ? -11.350 10.768 5.623 1.00 92.12 82 MET A C 1
ATOM 656 O O . MET A 1 82 ? -12.148 10.430 4.742 1.00 92.12 82 MET A O 1
ATOM 660 N N . LEU A 1 83 ? -11.690 11.043 6.889 1.00 84.06 83 LEU A N 1
ATOM 661 C CA . LEU A 1 83 ? -13.062 10.994 7.416 1.00 84.06 83 LEU A CA 1
ATOM 662 C C . LEU A 1 83 ? -13.935 12.141 6.883 1.00 84.06 83 LEU A C 1
ATOM 664 O O . LEU A 1 83 ? -13.399 13.254 6.690 1.00 84.06 83 LEU A O 1
#

Mean predicted aligned error: 4.14 Å

Sequence (83 aa):
IDEEKWKAILLHCSFDYMKENATKSAPLGGAFWEGGAQSFIHKGTNGRWRNILQKGELLKYEQYAAKELDPECAHWLATGKML

Secondary structure (DSSP, 8-state):
--GGGHHHHHHHHSHHHHHHTGGGTSGGGGTTSTT-HHHHS----TTGGGGTS-HHHHHHHHHHHHHHS-HHHHHHHHHSS--

pLDDT: mean 93.36, std 3.64, range [77.81, 97.94]